Protein AF-A0A2H6N6P4-F1 (afdb_monomer_lite)

Sequence (115 aa):
DLAYNLHSAYGNWFPGSKPLIQQAMAKIMKANPALYVLRERIRKGLQLYSSEPTEPYLSSQNYGELFSNQIIWFVDDTNVYRVTIHKTFEGNLTTKPINGAIFIFNPRTGQLFLK

Radius of gyration: 22.15 Å; chains: 1; bounding box: 52×39×50 Å

pLDDT: mean 93.67, std 5.47, range [71.25, 97.81]

Secondary structure (DSSP, 8-state):
-TTTT-----S---TTHHHHHHHHHHHHHHH-HHHHHHHHHHHHHTT----PPPPPPP-TTTGGGGGSSS---EEE-TTTSEEEEEE-TTS-EEEEEE----EEE-TTT--EEE-

Structure (mmCIF, N/CA/C/O backbone):
data_AF-A0A2H6N6P4-F1
#
_entry.id   AF-A0A2H6N6P4-F1
#
loop_
_atom_site.group_PDB
_atom_site.id
_atom_site.type_symbol
_atom_site.label_atom_id
_atom_site.label_alt_id
_atom_site.label_comp_id
_atom_site.label_asym_id
_atom_site.label_entity_id
_atom_site.label_seq_id
_atom_site.pdbx_PDB_ins_code
_atom_site.Cartn_x
_atom_site.Cartn_y
_atom_site.Cartn_z
_atom_site.occupancy
_atom_site.B_iso_or_equiv
_atom_site.auth_seq_id
_atom_site.auth_comp_id
_atom_site.auth_asym_id
_atom_site.auth_atom_id
_atom_site.pdbx_PDB_model_num
ATOM 1 N N . ASP A 1 1 ? 4.744 4.960 -22.231 1.00 96.25 1 ASP A N 1
ATOM 2 C CA . ASP A 1 1 ? 4.089 6.241 -22.517 1.00 96.25 1 ASP A CA 1
ATOM 3 C C . ASP A 1 1 ? 3.518 6.801 -21.223 1.00 96.25 1 ASP A C 1
ATOM 5 O O . ASP A 1 1 ? 2.692 6.145 -20.596 1.00 96.25 1 ASP A O 1
ATOM 9 N N . LEU A 1 2 ? 4.020 7.957 -20.788 1.00 96.06 2 LEU A N 1
ATOM 10 C CA . LEU A 1 2 ? 3.611 8.582 -19.528 1.00 96.06 2 LEU A CA 1
ATOM 11 C C . LEU A 1 2 ? 2.255 9.288 -19.626 1.00 96.06 2 LEU A C 1
ATOM 13 O O . LEU A 1 2 ? 1.544 9.343 -18.627 1.00 96.06 2 LEU A O 1
ATOM 17 N N . ALA A 1 3 ? 1.894 9.804 -20.803 1.00 95.75 3 ALA A N 1
ATOM 18 C CA . ALA A 1 3 ? 0.632 10.506 -21.009 1.00 95.75 3 ALA A CA 1
ATOM 19 C C . ALA A 1 3 ? -0.532 9.513 -21.093 1.00 95.75 3 ALA A C 1
ATOM 21 O O . ALA A 1 3 ? -1.561 9.701 -20.451 1.00 95.75 3 ALA A O 1
ATOM 22 N N . TYR A 1 4 ? -0.333 8.414 -21.826 1.00 96.81 4 TYR A N 1
ATOM 23 C CA . TYR A 1 4 ? -1.359 7.386 -22.029 1.00 96.81 4 TYR A CA 1
ATOM 24 C C . TYR A 1 4 ? -1.294 6.234 -21.021 1.00 96.81 4 TYR A C 1
ATOM 26 O O . TYR A 1 4 ? -2.112 5.320 -21.078 1.00 96.81 4 TYR A O 1
ATOM 34 N N . ASN A 1 5 ? -0.328 6.250 -20.095 1.00 95.44 5 ASN A N 1
ATOM 35 C CA . ASN A 1 5 ? -0.121 5.188 -19.105 1.00 95.44 5 ASN A CA 1
ATOM 36 C C . ASN A 1 5 ? 0.058 3.782 -19.734 1.00 95.44 5 ASN A C 1
ATOM 38 O O . ASN A 1 5 ? -0.325 2.764 -19.155 1.00 95.44 5 ASN A O 1
ATOM 42 N N . LEU A 1 6 ? 0.645 3.722 -20.934 1.00 96.75 6 LEU A N 1
ATOM 43 C CA . LEU A 1 6 ? 0.889 2.488 -21.690 1.00 96.75 6 LEU A CA 1
ATOM 44 C C . LEU A 1 6 ? 2.344 2.035 -21.561 1.00 96.75 6 LEU A C 1
ATOM 46 O O . LEU A 1 6 ? 3.259 2.848 -21.425 1.00 96.75 6 LEU A O 1
ATOM 50 N N . HIS A 1 7 ? 2.581 0.732 -21.666 1.00 96.25 7 HIS A N 1
ATOM 51 C CA . HIS A 1 7 ? 3.923 0.157 -21.707 1.00 96.25 7 HIS A CA 1
ATOM 52 C C . HIS A 1 7 ? 3.976 -0.999 -22.706 1.00 96.25 7 HIS A C 1
ATOM 54 O O . HIS A 1 7 ? 2.983 -1.679 -22.946 1.00 96.25 7 HIS A O 1
ATOM 60 N N . SER A 1 8 ? 5.151 -1.209 -23.286 1.00 96.31 8 SER A N 1
ATOM 61 C CA . SER A 1 8 ? 5.471 -2.347 -24.143 1.00 96.31 8 SER A CA 1
ATOM 62 C C . SER A 1 8 ? 6.963 -2.643 -24.002 1.00 96.31 8 SER A C 1
ATOM 64 O O . SER A 1 8 ? 7.716 -1.797 -23.514 1.00 96.31 8 SER A O 1
ATOM 66 N N . ALA A 1 9 ? 7.388 -3.838 -24.395 1.00 95.62 9 ALA A N 1
ATOM 67 C CA . ALA A 1 9 ? 8.782 -4.254 -24.340 1.00 95.62 9 ALA A CA 1
ATOM 68 C C . ALA A 1 9 ? 9.154 -5.033 -25.606 1.00 95.62 9 ALA A C 1
ATOM 70 O O . ALA A 1 9 ? 8.410 -5.910 -26.047 1.00 95.62 9 ALA A O 1
ATOM 71 N N . TYR A 1 10 ? 10.328 -4.732 -26.157 1.00 96.44 10 TYR A N 1
ATOM 72 C CA . TYR A 1 10 ? 10.929 -5.419 -27.297 1.00 96.44 10 TYR A CA 1
ATOM 73 C C . TYR A 1 10 ? 12.377 -5.775 -26.956 1.00 96.44 10 TYR A C 1
ATOM 75 O O . TYR A 1 10 ? 13.073 -4.982 -26.325 1.00 96.44 10 TYR A O 1
ATOM 83 N N . GLY A 1 11 ? 12.823 -6.966 -27.351 1.00 95.88 11 GLY A N 1
ATOM 84 C CA . GLY A 1 11 ? 14.172 -7.443 -27.065 1.00 95.88 11 GLY A CA 1
ATOM 85 C C . GLY A 1 11 ? 14.294 -8.961 -27.141 1.00 95.88 11 GLY A C 1
ATOM 86 O O . GLY A 1 11 ? 13.343 -9.658 -27.500 1.00 95.88 11 GLY A O 1
ATOM 87 N N . ASN A 1 12 ? 15.476 -9.460 -26.783 1.00 96.31 12 ASN A N 1
ATOM 88 C CA . ASN A 1 12 ? 15.747 -10.890 -26.676 1.00 96.31 12 ASN A CA 1
ATOM 89 C C . ASN A 1 12 ? 15.191 -11.432 -25.355 1.00 96.31 12 ASN A C 1
ATOM 91 O O . ASN A 1 12 ? 15.457 -10.876 -24.290 1.00 96.31 12 ASN A O 1
ATOM 95 N N . TRP A 1 13 ? 14.447 -12.535 -25.423 1.00 97.31 13 TRP A N 1
ATOM 96 C CA . TRP A 1 13 ? 13.813 -13.167 -24.267 1.00 97.31 13 TRP A CA 1
ATOM 97 C C . TRP A 1 13 ? 14.396 -14.558 -24.053 1.00 97.31 13 TRP A C 1
ATOM 99 O O . TRP A 1 13 ? 14.410 -15.373 -24.971 1.00 97.31 13 TRP A O 1
ATOM 109 N N . PHE A 1 14 ? 14.821 -14.853 -22.828 1.00 96.69 14 PHE A N 1
ATOM 110 C CA . PHE A 1 14 ? 15.134 -16.220 -22.413 1.00 96.69 14 PHE A CA 1
ATOM 111 C C . PHE A 1 14 ? 13.887 -16.900 -21.813 1.00 96.69 14 PHE A C 1
ATOM 113 O O . PHE A 1 14 ? 12.942 -16.202 -21.417 1.00 96.69 14 PHE A O 1
ATOM 120 N N . PRO A 1 15 ? 13.830 -18.242 -21.731 1.00 97.81 15 PRO A N 1
ATOM 121 C CA . PRO A 1 15 ? 12.675 -18.950 -21.176 1.00 97.81 15 PRO A CA 1
ATOM 122 C C . PRO A 1 15 ? 12.257 -18.412 -19.796 1.00 97.81 15 PRO A C 1
ATOM 124 O O . PRO A 1 15 ? 13.087 -18.216 -18.915 1.00 97.81 15 PRO A O 1
ATOM 127 N N . GLY A 1 16 ? 10.965 -18.115 -19.619 1.00 96.44 16 GLY A N 1
ATOM 128 C CA . GLY A 1 16 ? 10.409 -17.569 -18.370 1.00 96.44 16 GLY A CA 1
ATOM 129 C C . GLY A 1 16 ? 10.543 -16.049 -18.176 1.00 96.44 16 GLY A C 1
ATOM 130 O O . GLY A 1 16 ? 9.778 -15.470 -17.407 1.00 96.44 16 GLY A O 1
ATOM 131 N N . SER A 1 17 ? 11.420 -15.361 -18.916 1.00 96.94 17 SER A N 1
ATOM 132 C CA . SER A 1 17 ? 11.606 -13.903 -18.770 1.00 96.94 17 SER A CA 1
ATOM 133 C C . SER A 1 17 ? 10.386 -13.082 -19.206 1.00 96.94 17 SER A C 1
ATOM 135 O O . SER A 1 17 ? 9.991 -12.136 -18.527 1.00 96.94 17 SER A O 1
ATOM 137 N N . LYS A 1 18 ? 9.732 -13.465 -20.307 1.00 96.25 18 LYS A N 1
ATOM 138 C CA . LYS A 1 18 ? 8.549 -12.766 -20.827 1.00 96.25 18 LYS A CA 1
ATOM 139 C C . LYS A 1 18 ? 7.356 -12.771 -19.854 1.00 96.25 18 LYS A C 1
ATOM 141 O O . LYS A 1 18 ? 6.869 -11.680 -19.554 1.00 96.25 18 LYS A O 1
ATOM 146 N N . PRO A 1 19 ? 6.891 -13.921 -19.318 1.00 97.00 19 PRO A N 1
ATOM 147 C CA . PRO A 1 19 ? 5.795 -13.919 -18.346 1.00 97.00 19 PRO A CA 1
ATOM 148 C C . PRO A 1 19 ? 6.162 -13.186 -17.048 1.00 97.00 19 PRO A C 1
ATOM 150 O O . PRO A 1 19 ? 5.318 -12.477 -16.500 1.00 97.00 19 PRO A O 1
ATOM 153 N N . LEU A 1 20 ? 7.421 -13.275 -16.596 1.00 96.94 20 LEU A N 1
ATOM 154 C CA . LEU A 1 20 ? 7.907 -12.520 -15.438 1.00 96.94 20 LEU A CA 1
ATOM 155 C C . LEU A 1 20 ? 7.757 -11.008 -15.650 1.00 96.94 20 LEU A C 1
ATOM 157 O O . LEU A 1 20 ? 7.165 -10.325 -14.816 1.00 96.94 20 LEU A O 1
ATOM 161 N N . ILE A 1 21 ? 8.257 -10.484 -16.773 1.00 97.44 21 ILE A N 1
ATOM 162 C CA . ILE A 1 21 ? 8.189 -9.048 -17.069 1.00 97.44 21 ILE A CA 1
ATOM 163 C C . ILE A 1 21 ? 6.744 -8.583 -17.251 1.00 97.44 21 ILE A C 1
ATOM 165 O O . ILE A 1 21 ? 6.395 -7.516 -16.755 1.00 97.44 21 ILE A O 1
ATOM 169 N N . GLN A 1 22 ? 5.881 -9.377 -17.888 1.00 96.19 22 GLN A N 1
ATOM 170 C CA . GLN A 1 22 ? 4.461 -9.035 -18.023 1.00 96.19 22 GLN A CA 1
ATOM 171 C C . GLN A 1 22 ? 3.777 -8.865 -16.658 1.00 96.19 22 GLN A C 1
ATOM 173 O O . GLN A 1 22 ? 3.107 -7.859 -16.421 1.00 96.19 22 GLN A O 1
ATOM 178 N N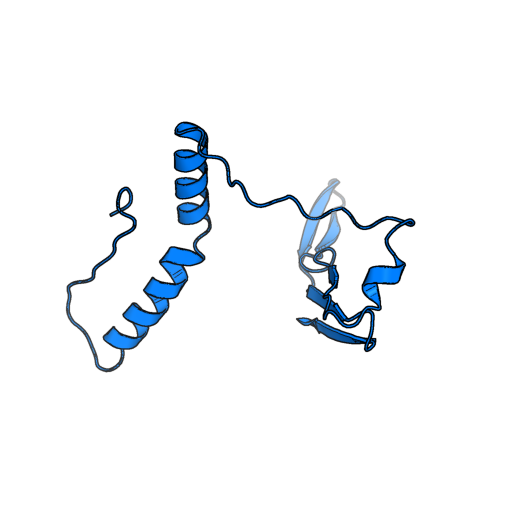 . GLN A 1 23 ? 3.987 -9.806 -15.734 1.00 96.75 23 GLN A N 1
ATOM 179 C CA . GLN A 1 23 ? 3.418 -9.731 -14.384 1.00 96.75 23 GLN A CA 1
ATOM 180 C C . GLN A 1 23 ? 4.033 -8.590 -13.563 1.00 96.75 23 GLN A C 1
ATOM 182 O O . GLN A 1 23 ? 3.316 -7.841 -12.894 1.00 96.75 23 GLN A O 1
ATOM 187 N N . ALA A 1 24 ? 5.355 -8.419 -13.640 1.00 97.00 24 ALA A N 1
ATOM 188 C CA . ALA A 1 24 ? 6.063 -7.357 -12.938 1.00 97.00 24 ALA A CA 1
ATOM 189 C C . ALA A 1 24 ? 5.604 -5.971 -13.405 1.00 97.00 24 ALA A C 1
ATOM 191 O O . ALA A 1 24 ? 5.271 -5.128 -12.573 1.00 97.00 24 ALA A O 1
ATOM 192 N N . MET A 1 25 ? 5.509 -5.742 -14.718 1.00 97.44 25 MET A N 1
ATOM 193 C CA . MET A 1 25 ? 5.074 -4.457 -15.268 1.00 97.44 25 MET A CA 1
ATOM 194 C C . MET A 1 25 ? 3.627 -4.134 -14.902 1.00 97.44 25 MET A C 1
ATOM 196 O O . MET A 1 25 ? 3.349 -3.002 -14.507 1.00 97.44 25 MET A O 1
ATOM 200 N N . ALA A 1 26 ? 2.722 -5.118 -14.911 1.00 95.06 26 ALA A N 1
ATOM 201 C CA . ALA A 1 26 ? 1.351 -4.920 -14.438 1.00 95.06 26 ALA A CA 1
ATOM 202 C C . ALA A 1 26 ? 1.297 -4.424 -12.978 1.00 95.06 26 ALA A C 1
ATOM 204 O O . ALA A 1 26 ? 0.453 -3.590 -12.636 1.00 95.06 26 ALA A O 1
ATOM 205 N N . LYS A 1 27 ? 2.217 -4.894 -12.122 1.00 96.75 27 LYS A N 1
ATOM 206 C CA . LYS A 1 27 ? 2.347 -4.438 -10.729 1.00 96.75 27 LYS A CA 1
ATOM 207 C C . LYS A 1 27 ? 3.018 -3.065 -10.629 1.00 96.75 27 LYS A C 1
ATOM 209 O O . LYS A 1 27 ? 2.507 -2.199 -9.922 1.00 96.75 27 LYS A O 1
ATOM 214 N N . ILE A 1 28 ? 4.112 -2.839 -11.358 1.00 97.25 28 ILE A N 1
ATOM 215 C CA . ILE A 1 28 ? 4.869 -1.575 -11.357 1.00 97.25 28 ILE A CA 1
ATOM 216 C C . ILE A 1 28 ? 3.984 -0.409 -11.805 1.00 97.25 28 ILE A C 1
ATOM 218 O O . ILE A 1 28 ? 3.940 0.610 -11.119 1.00 97.25 28 ILE A O 1
ATOM 222 N N . MET A 1 29 ? 3.228 -0.562 -12.895 1.00 97.31 29 MET A N 1
ATOM 223 C CA . MET A 1 29 ? 2.371 0.509 -13.425 1.00 97.31 29 MET A CA 1
ATOM 224 C C . MET A 1 29 ? 1.311 0.984 -12.421 1.00 97.31 29 MET A C 1
ATOM 226 O O . MET A 1 29 ? 0.896 2.141 -12.456 1.00 97.31 29 MET A O 1
ATOM 230 N N . LYS A 1 30 ? 0.884 0.109 -11.503 1.00 94.31 30 LYS A N 1
ATOM 231 C CA . LYS A 1 30 ? -0.100 0.437 -10.464 1.00 94.31 30 LYS A CA 1
ATOM 232 C C . LYS A 1 30 ? 0.557 0.977 -9.195 1.00 94.31 30 LYS A C 1
ATOM 234 O O . LYS A 1 30 ? 0.108 2.003 -8.686 1.00 94.31 30 LYS A O 1
ATOM 239 N N . ALA A 1 31 ? 1.603 0.302 -8.715 1.00 95.44 31 ALA A N 1
ATOM 240 C CA . ALA A 1 31 ? 2.169 0.486 -7.378 1.00 95.44 31 ALA A CA 1
ATOM 241 C C . ALA A 1 31 ? 3.388 1.423 -7.309 1.00 95.44 31 ALA A C 1
ATOM 243 O O . ALA A 1 31 ? 3.840 1.748 -6.215 1.00 95.44 31 ALA A O 1
ATOM 244 N N . ASN A 1 32 ? 3.959 1.846 -8.442 1.00 96.94 32 ASN A N 1
ATOM 245 C CA . ASN A 1 32 ? 5.129 2.721 -8.427 1.00 96.94 32 ASN A CA 1
ATOM 246 C C . ASN A 1 32 ? 4.768 4.120 -7.869 1.00 96.94 32 ASN A C 1
ATOM 248 O O . ASN A 1 32 ? 3.888 4.785 -8.431 1.00 96.94 32 ASN A O 1
ATOM 252 N N . PRO A 1 33 ? 5.462 4.608 -6.818 1.00 96.50 33 PRO A N 1
ATOM 253 C CA . PRO A 1 33 ? 5.136 5.880 -6.175 1.00 96.50 33 PRO A CA 1
ATOM 254 C C . PRO A 1 33 ? 5.380 7.090 -7.084 1.00 96.50 33 PRO A C 1
ATOM 256 O O . PRO A 1 33 ? 4.615 8.048 -7.037 1.00 96.50 33 PRO A O 1
ATOM 259 N N . ALA A 1 34 ? 6.379 7.053 -7.970 1.00 97.44 34 ALA A N 1
ATOM 260 C CA . ALA A 1 34 ? 6.624 8.140 -8.917 1.00 97.44 34 ALA A CA 1
ATOM 261 C C . ALA A 1 34 ? 5.515 8.228 -9.980 1.00 97.44 34 ALA A C 1
ATOM 263 O O . ALA A 1 34 ? 5.028 9.320 -10.274 1.00 97.44 34 ALA A O 1
ATOM 264 N N . LEU A 1 35 ? 5.054 7.086 -10.506 1.00 96.94 35 LEU A N 1
ATOM 265 C CA . LEU A 1 35 ? 3.913 7.046 -11.430 1.00 96.94 35 LEU A CA 1
ATOM 266 C C . LEU A 1 35 ? 2.602 7.439 -10.742 1.00 96.94 35 LEU A C 1
ATOM 268 O O . LEU A 1 35 ? 1.726 8.023 -11.376 1.00 96.94 35 LEU A O 1
ATOM 272 N N . TYR A 1 36 ? 2.437 7.118 -9.458 1.00 95.88 36 TYR A N 1
ATOM 273 C CA . TYR A 1 36 ? 1.319 7.618 -8.657 1.00 95.88 36 TYR A CA 1
ATOM 274 C C . TYR A 1 36 ? 1.368 9.145 -8.533 1.00 95.88 36 TYR A C 1
ATOM 276 O O . TYR A 1 36 ? 0.411 9.814 -8.909 1.00 95.88 36 TYR A O 1
ATOM 284 N N . VAL A 1 37 ? 2.509 9.709 -8.122 1.00 96.75 37 VAL A N 1
ATOM 285 C CA . VAL A 1 37 ? 2.698 11.166 -8.012 1.00 96.75 37 VAL A CA 1
ATOM 286 C C . VAL A 1 37 ? 2.452 11.872 -9.346 1.00 96.75 37 VAL A C 1
ATOM 288 O O . VAL A 1 37 ? 1.816 12.924 -9.361 1.00 96.75 37 VAL A O 1
ATOM 291 N N . LEU A 1 38 ? 2.907 11.306 -10.467 1.00 97.12 38 LEU A N 1
ATOM 292 C CA . LEU A 1 38 ? 2.626 11.843 -11.801 1.00 97.12 38 LEU A CA 1
ATOM 293 C C . LEU A 1 38 ? 1.116 11.924 -12.070 1.00 97.12 38 LEU A C 1
ATOM 295 O O . LEU A 1 38 ? 0.620 12.984 -12.449 1.00 97.12 38 LEU A O 1
ATOM 299 N N . ARG A 1 39 ? 0.385 10.829 -11.832 1.00 95.38 39 ARG A N 1
ATOM 300 C CA . ARG A 1 39 ? -1.074 10.770 -12.010 1.00 95.38 39 ARG A CA 1
ATOM 301 C C . ARG A 1 39 ? -1.796 11.763 -11.099 1.00 95.38 39 ARG A C 1
ATOM 303 O O . ARG A 1 39 ? -2.664 12.486 -11.578 1.00 95.38 39 ARG A O 1
ATOM 310 N N . GLU A 1 40 ? -1.400 11.859 -9.829 1.00 93.81 40 GLU A N 1
ATOM 311 C CA . GLU A 1 40 ? -1.965 12.833 -8.883 1.00 93.81 40 GLU A CA 1
ATOM 312 C C . GLU A 1 40 ? -1.720 14.278 -9.319 1.00 93.81 40 GLU A C 1
ATOM 314 O O . GLU A 1 40 ? -2.618 15.114 -9.233 1.00 93.81 40 GLU A O 1
ATOM 319 N N . ARG A 1 41 ? -0.518 14.593 -9.815 1.00 95.62 41 ARG A N 1
ATOM 320 C CA . ARG A 1 41 ? -0.191 15.935 -10.316 1.00 95.62 41 ARG A CA 1
ATOM 321 C C . ARG A 1 41 ? -1.017 16.297 -11.543 1.00 95.62 41 ARG A C 1
ATOM 323 O O . ARG A 1 41 ? -1.538 17.405 -11.587 1.00 95.62 41 ARG A O 1
ATOM 330 N N . ILE A 1 42 ? -1.174 15.376 -12.497 1.00 95.75 42 ILE A N 1
ATOM 331 C CA . ILE A 1 42 ? -2.038 15.579 -13.671 1.00 95.75 42 ILE A CA 1
ATOM 332 C C . ILE A 1 42 ? -3.489 15.783 -13.220 1.00 95.75 42 ILE A C 1
ATOM 334 O O . ILE A 1 42 ? -4.119 16.752 -13.632 1.00 95.75 42 ILE A O 1
ATOM 338 N N . ARG A 1 43 ? -4.000 14.933 -12.318 1.00 94.00 43 ARG A N 1
ATOM 339 C CA . ARG A 1 43 ? -5.368 15.042 -11.793 1.00 94.00 43 ARG A CA 1
ATOM 340 C C . ARG A 1 43 ? -5.619 16.405 -11.140 1.00 94.00 43 ARG A C 1
ATOM 342 O O . ARG A 1 43 ? -6.602 17.063 -11.465 1.00 94.00 43 ARG A O 1
ATOM 349 N N . LYS A 1 44 ? -4.708 16.844 -10.266 1.00 92.69 44 LYS A N 1
ATOM 350 C CA . LYS A 1 44 ? -4.783 18.152 -9.597 1.00 92.69 44 LYS A CA 1
ATOM 351 C C . LYS A 1 44 ? -4.637 19.315 -10.574 1.00 92.69 44 LYS A C 1
ATOM 353 O O . LYS A 1 44 ? -5.384 20.279 -10.463 1.00 92.69 44 LYS A O 1
ATOM 358 N N . GLY A 1 45 ? -3.719 19.222 -11.537 1.00 95.44 45 GLY A N 1
ATOM 359 C CA . GLY A 1 45 ? -3.537 20.238 -12.578 1.00 95.44 45 GLY A CA 1
ATOM 360 C C . GLY A 1 45 ? -4.778 20.420 -13.453 1.00 95.44 45 GLY A C 1
ATOM 361 O O . GLY A 1 45 ? -5.072 21.534 -13.867 1.00 95.44 45 GLY A O 1
ATOM 362 N N . LEU A 1 46 ? -5.536 19.343 -13.669 1.00 96.25 46 LEU A N 1
ATOM 363 C CA . LEU A 1 46 ? -6.815 19.347 -14.382 1.00 96.25 46 LEU A CA 1
ATOM 364 C C . LEU A 1 46 ? -8.032 19.580 -13.470 1.00 96.25 46 LEU A C 1
ATOM 366 O O . LEU A 1 46 ? -9.156 19.551 -13.959 1.00 96.25 46 LEU A O 1
ATOM 370 N N . GLN A 1 47 ? -7.824 19.783 -12.163 1.00 93.19 47 GLN A N 1
ATOM 371 C CA . GLN A 1 47 ? -8.887 19.979 -11.166 1.00 93.19 47 GLN A CA 1
ATOM 372 C C . GLN A 1 47 ? -9.950 18.867 -11.166 1.00 93.19 47 GLN A C 1
ATOM 374 O O . GLN A 1 47 ? -11.132 19.097 -10.924 1.00 93.19 47 GLN A O 1
ATOM 379 N N . LEU A 1 48 ? -9.528 17.633 -11.435 1.00 89.31 48 LEU A N 1
ATOM 380 C CA . LEU A 1 48 ? -10.409 16.474 -11.404 1.00 89.31 48 LEU A CA 1
ATOM 381 C C . LEU A 1 48 ? -10.514 15.976 -9.955 1.00 89.31 48 LEU A C 1
ATOM 383 O O . LEU A 1 48 ? -9.534 15.501 -9.381 1.00 89.31 48 LEU A O 1
ATOM 387 N N . TYR A 1 49 ? -11.693 16.068 -9.352 1.00 79.69 49 TYR A N 1
ATOM 388 C CA . TYR A 1 49 ? -11.951 15.549 -8.006 1.00 79.69 49 TYR A CA 1
ATOM 389 C C . TYR A 1 49 ? -12.715 14.223 -8.087 1.00 79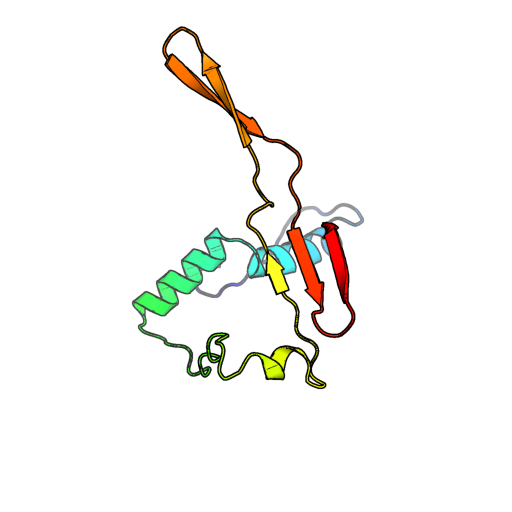.69 49 TYR A C 1
ATOM 391 O O . TYR A 1 49 ? -13.544 14.038 -8.977 1.00 79.69 49 TYR A O 1
ATOM 399 N N . SER A 1 50 ? -12.419 13.288 -7.177 1.00 72.81 50 SER A N 1
ATOM 400 C CA . SER A 1 50 ? -13.234 12.076 -7.023 1.00 72.81 50 SER A CA 1
ATOM 401 C C . SER A 1 50 ? -14.577 12.465 -6.409 1.00 72.81 50 SER A C 1
ATOM 403 O O . SER A 1 50 ? -14.604 1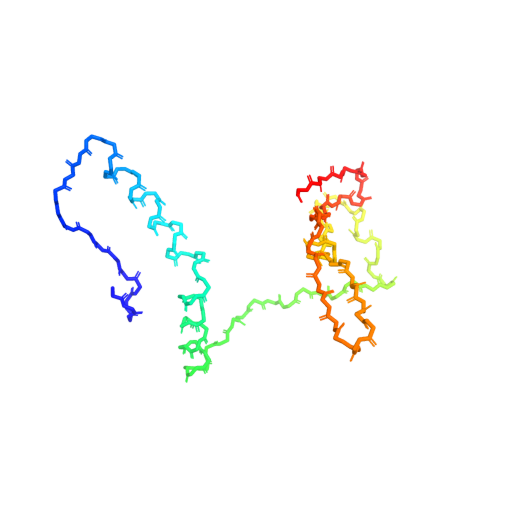3.232 -5.450 1.00 72.81 50 SER A O 1
ATOM 405 N N . SER A 1 51 ? -15.680 11.946 -6.950 1.00 72.12 51 SER A N 1
ATOM 406 C CA . SER A 1 51 ? -17.019 12.101 -6.369 1.00 72.12 51 SER A CA 1
ATOM 407 C C . SER A 1 51 ? -17.327 11.049 -5.298 1.00 72.12 51 SER A C 1
ATOM 409 O O . SER A 1 51 ? -18.468 10.958 -4.850 1.00 72.12 51 SER A O 1
ATOM 411 N N . GLU A 1 52 ? -16.352 10.214 -4.928 1.00 74.19 52 GLU A N 1
ATOM 412 C CA . GLU A 1 52 ? -16.533 9.216 -3.876 1.00 74.19 52 GLU A CA 1
ATOM 413 C C . GLU A 1 52 ? -16.815 9.909 -2.532 1.00 74.19 52 GLU A C 1
ATOM 415 O O . GLU A 1 52 ? -16.091 10.835 -2.156 1.00 74.19 52 GLU A O 1
ATOM 420 N N . PRO A 1 53 ? -17.873 9.499 -1.811 1.00 71.25 53 PRO A N 1
ATOM 421 C CA . PRO A 1 53 ? -18.184 10.068 -0.511 1.00 71.25 53 PRO A CA 1
ATOM 422 C C . PRO A 1 53 ? -17.062 9.741 0.478 1.00 71.25 53 PRO A C 1
ATOM 424 O O . PRO A 1 53 ? -16.651 8.589 0.605 1.00 71.25 53 PRO A O 1
ATOM 427 N N . THR A 1 54 ? -16.575 10.754 1.191 1.00 73.12 54 THR A N 1
ATOM 428 C CA . THR A 1 54 ? -15.620 10.557 2.284 1.00 73.12 54 THR A CA 1
ATOM 429 C C . THR A 1 54 ? -16.286 9.736 3.386 1.00 73.12 54 THR A C 1
ATOM 431 O O . THR A 1 54 ? -17.337 10.132 3.893 1.00 73.12 54 THR A O 1
ATOM 434 N N . GLU A 1 55 ? -15.686 8.609 3.772 1.00 78.12 55 GLU A N 1
ATOM 435 C CA . GLU A 1 55 ? -16.166 7.839 4.921 1.00 78.12 55 GLU A CA 1
ATOM 436 C C . GLU A 1 55 ? -16.065 8.678 6.211 1.00 78.12 55 GLU A C 1
ATOM 438 O O . GLU A 1 55 ? -15.095 9.427 6.390 1.00 78.12 55 GLU A O 1
ATOM 443 N N . PRO A 1 56 ? -17.059 8.599 7.114 1.00 82.56 56 PRO A N 1
ATOM 444 C CA . PRO A 1 56 ? -17.026 9.340 8.366 1.00 82.56 56 PRO A CA 1
ATOM 445 C C . PRO A 1 56 ? -15.882 8.843 9.254 1.00 82.56 56 PRO A C 1
ATOM 447 O O . PRO A 1 56 ? -15.638 7.643 9.374 1.00 82.56 56 PRO A O 1
ATOM 450 N N . TYR A 1 57 ? -15.197 9.770 9.923 1.00 88.38 57 TYR A N 1
ATOM 451 C CA . TYR A 1 57 ? -14.172 9.410 10.899 1.00 88.38 57 TYR A CA 1
ATOM 452 C C . TYR A 1 57 ? -14.762 8.607 12.062 1.00 88.38 57 TYR A C 1
ATOM 454 O O . TYR A 1 57 ? -15.898 8.830 12.487 1.00 88.38 57 TYR A O 1
ATOM 462 N N . LEU A 1 58 ? -13.952 7.706 12.617 1.00 91.00 58 LEU A N 1
ATOM 463 C CA . LEU A 1 58 ? -14.281 7.006 13.851 1.00 91.00 58 LEU A CA 1
ATOM 464 C C . LEU A 1 58 ? -14.359 8.003 15.019 1.00 91.00 58 LEU A C 1
ATOM 466 O O . LEU A 1 58 ? -13.458 8.816 15.226 1.00 91.00 58 LEU A O 1
ATOM 470 N N . SER A 1 59 ? -15.426 7.919 15.802 1.00 92.88 59 SER A N 1
ATOM 471 C CA . SER A 1 59 ? -15.708 8.755 16.961 1.00 92.88 59 SER A CA 1
ATOM 472 C C . SER A 1 59 ? -16.438 7.955 18.040 1.00 92.88 59 SER A C 1
ATOM 474 O O . SER A 1 59 ? -16.886 6.828 17.831 1.00 92.88 59 SER A O 1
ATOM 476 N N . SER A 1 60 ? -16.630 8.564 19.210 1.00 94.44 60 SER A N 1
ATOM 477 C CA . SER A 1 60 ? -17.443 7.962 20.270 1.00 94.44 60 SER A CA 1
ATOM 478 C C . SER A 1 60 ? -18.911 7.763 19.870 1.00 94.44 60 SER A C 1
ATOM 480 O O . SER A 1 60 ? -19.594 6.967 20.506 1.00 94.44 60 SER A O 1
ATOM 482 N N . GLN A 1 61 ? -19.412 8.463 18.840 1.00 94.69 61 GLN A N 1
ATOM 483 C CA . GLN A 1 61 ? -20.794 8.303 18.374 1.00 94.69 61 GLN A CA 1
ATOM 484 C C . GLN A 1 61 ? -20.987 7.054 17.500 1.00 94.69 61 GLN A C 1
ATOM 486 O O . GLN A 1 61 ? -22.036 6.425 17.596 1.00 94.69 61 GLN A O 1
ATOM 491 N N . ASN A 1 62 ? -19.997 6.676 16.684 1.00 92.62 62 ASN A N 1
ATOM 492 C CA . ASN A 1 62 ? -20.075 5.524 15.771 1.00 92.62 62 ASN A CA 1
ATOM 493 C C . ASN A 1 62 ? -19.188 4.338 16.199 1.00 92.62 62 ASN A C 1
ATOM 495 O O . ASN A 1 62 ? -19.099 3.344 15.485 1.00 92.62 62 ASN A O 1
ATOM 499 N N . TYR A 1 63 ? -18.579 4.386 17.390 1.00 92.94 63 TYR A N 1
ATOM 500 C CA . TYR A 1 63 ? -17.687 3.331 17.891 1.00 92.94 63 TYR A CA 1
ATOM 501 C C . TYR A 1 63 ? -18.318 1.928 17.887 1.00 92.94 63 TYR A C 1
ATOM 503 O O . TYR A 1 63 ? -17.632 0.934 17.657 1.00 92.94 63 TYR A O 1
ATOM 511 N N . GLY A 1 64 ? -19.636 1.834 18.099 1.00 91.94 64 GLY A N 1
ATOM 512 C CA . GLY A 1 64 ? -20.361 0.562 18.059 1.00 91.94 64 GLY A CA 1
ATOM 513 C C . GLY A 1 64 ? -20.345 -0.128 16.688 1.00 91.94 64 GLY A C 1
ATOM 514 O O . GLY A 1 64 ? -20.436 -1.354 16.625 1.00 91.94 64 GLY A O 1
ATOM 515 N N . GLU A 1 65 ? -20.176 0.622 15.595 1.00 91.50 65 GLU A N 1
ATOM 516 C CA . GLU A 1 65 ? -20.178 0.088 14.225 1.00 91.50 65 GLU A CA 1
ATOM 517 C C . GLU A 1 65 ? -18.968 -0.810 13.940 1.00 91.50 65 GLU A C 1
ATOM 519 O O . GLU A 1 65 ? -19.057 -1.715 13.105 1.00 91.50 65 GLU A O 1
ATOM 524 N N . LEU A 1 66 ? -17.878 -0.642 14.701 1.00 92.19 66 LEU A N 1
ATOM 525 C CA . LEU A 1 66 ? -16.684 -1.492 14.637 1.00 92.19 66 LEU A CA 1
ATOM 526 C C . LEU A 1 66 ? -16.989 -2.977 14.865 1.00 92.19 66 LEU A C 1
ATOM 528 O O . LEU A 1 66 ? -16.270 -3.843 14.371 1.00 92.19 66 LEU A O 1
ATOM 532 N N . PHE A 1 67 ? -18.050 -3.270 15.619 1.00 93.81 67 PHE A N 1
ATOM 533 C CA . PHE A 1 67 ? -18.449 -4.626 15.999 1.00 93.81 67 PHE A CA 1
ATOM 534 C C . PHE A 1 67 ? -19.664 -5.129 15.211 1.00 93.81 67 PHE A C 1
ATOM 536 O O . PHE A 1 67 ? -20.243 -6.164 15.550 1.00 93.81 67 PHE A O 1
ATOM 543 N N . SER A 1 68 ? -20.060 -4.400 14.164 1.00 91.56 68 SER A N 1
ATOM 544 C CA . SER A 1 68 ? -21.145 -4.790 13.269 1.00 91.56 68 SER A CA 1
ATOM 545 C C . SER A 1 68 ? -20.801 -6.048 12.455 1.00 91.56 68 SER A C 1
ATOM 547 O O . SER A 1 68 ? -19.738 -6.659 12.586 1.00 91.56 68 SER A O 1
ATOM 549 N N . ASN A 1 69 ? -21.725 -6.478 11.590 1.00 91.88 69 ASN A N 1
ATOM 550 C CA . ASN A 1 69 ? -21.476 -7.639 10.739 1.00 91.88 69 ASN A CA 1
ATOM 551 C C . ASN A 1 69 ? -20.433 -7.395 9.636 1.00 91.88 69 ASN A C 1
ATOM 553 O O . ASN A 1 69 ? -19.914 -8.365 9.081 1.00 91.88 69 ASN A O 1
ATOM 557 N N . GLN A 1 70 ? -20.111 -6.134 9.341 1.00 91.12 70 GLN A N 1
ATOM 558 C CA . GLN A 1 70 ? -19.079 -5.770 8.380 1.00 91.12 70 GLN A CA 1
ATOM 559 C C . GLN A 1 70 ? -17.685 -6.089 8.935 1.00 91.12 70 GLN A C 1
ATOM 561 O O . GLN A 1 70 ? -17.379 -5.826 10.095 1.00 91.12 70 GLN A O 1
ATOM 566 N N . ILE A 1 71 ? -16.821 -6.665 8.096 1.00 92.00 71 ILE A N 1
ATOM 567 C CA . ILE A 1 71 ? -15.423 -6.912 8.461 1.00 92.00 71 ILE A CA 1
ATOM 568 C C . ILE A 1 71 ? -14.663 -5.589 8.373 1.00 92.00 71 ILE A C 1
ATOM 570 O O . ILE A 1 71 ? -14.554 -5.010 7.294 1.00 92.00 71 ILE A O 1
ATOM 574 N N . ILE A 1 72 ? -14.117 -5.150 9.504 1.00 93.19 72 ILE A N 1
ATOM 575 C CA . ILE A 1 72 ? -13.305 -3.938 9.627 1.00 93.19 72 ILE A CA 1
ATOM 576 C C . ILE A 1 72 ? -11.889 -4.337 10.055 1.00 93.19 72 ILE A C 1
ATOM 578 O O . ILE A 1 72 ? -11.716 -5.236 10.881 1.00 93.19 72 ILE A O 1
ATOM 582 N N . TRP A 1 73 ? -10.880 -3.671 9.491 1.00 95.00 73 TRP A N 1
ATOM 583 C CA . TRP A 1 73 ? -9.473 -3.854 9.846 1.00 95.00 73 TRP A CA 1
ATOM 584 C C . TRP A 1 73 ? -8.900 -2.555 10.393 1.00 95.00 73 TRP A C 1
ATOM 586 O O . TRP A 1 73 ? -8.903 -1.534 9.709 1.00 95.00 73 TRP A O 1
ATOM 596 N N . PHE A 1 74 ? -8.351 -2.610 11.601 1.00 95.81 74 PHE A N 1
ATOM 597 C CA . PHE A 1 74 ? -7.413 -1.601 12.065 1.00 95.81 74 PHE A CA 1
ATOM 598 C C . PHE A 1 74 ? -6.053 -1.875 11.445 1.00 95.81 74 PHE A C 1
ATOM 600 O O . PHE A 1 74 ? -5.574 -3.006 11.504 1.00 95.81 74 PHE A O 1
ATOM 607 N N . VAL A 1 75 ? -5.441 -0.843 10.872 1.00 96.69 75 VAL A N 1
ATOM 608 C CA . VAL A 1 75 ? -4.065 -0.879 10.378 1.00 96.69 75 VAL A CA 1
ATOM 609 C C . VAL A 1 75 ? -3.284 0.178 11.144 1.00 96.69 75 VAL A C 1
ATOM 611 O O . VAL A 1 75 ? -3.593 1.361 11.030 1.00 96.69 75 VAL A O 1
ATOM 614 N N . ASP A 1 76 ? -2.303 -0.253 11.933 1.00 96.38 76 ASP A N 1
ATOM 615 C CA . ASP A 1 76 ? -1.362 0.633 12.621 1.00 96.38 76 ASP A CA 1
ATOM 616 C C . ASP A 1 76 ? 0.033 0.480 12.007 1.00 96.38 76 ASP A C 1
ATOM 618 O O . ASP A 1 76 ? 0.621 -0.611 11.996 1.00 96.38 76 ASP A O 1
ATOM 622 N N . ASP A 1 77 ? 0.546 1.588 11.475 1.00 96.56 77 ASP A N 1
ATOM 623 C CA . ASP A 1 77 ? 1.859 1.700 10.850 1.00 96.56 77 ASP A CA 1
ATOM 624 C C . ASP A 1 77 ? 2.911 2.368 11.757 1.00 96.56 77 ASP A C 1
ATOM 626 O O . ASP A 1 77 ? 4.084 2.449 11.382 1.00 96.56 77 ASP A O 1
ATOM 630 N N . THR A 1 78 ? 2.546 2.757 12.986 1.00 96.69 78 THR A N 1
ATOM 631 C CA . THR A 1 78 ? 3.433 3.445 13.946 1.00 96.69 78 THR A CA 1
ATOM 632 C C . THR A 1 78 ? 4.733 2.677 14.193 1.00 96.69 78 THR A C 1
ATOM 634 O O . THR A 1 78 ? 5.806 3.259 14.356 1.00 96.69 78 THR A O 1
ATOM 637 N N . ASN A 1 79 ? 4.659 1.346 14.205 1.00 95.06 79 ASN A N 1
ATOM 638 C CA . ASN A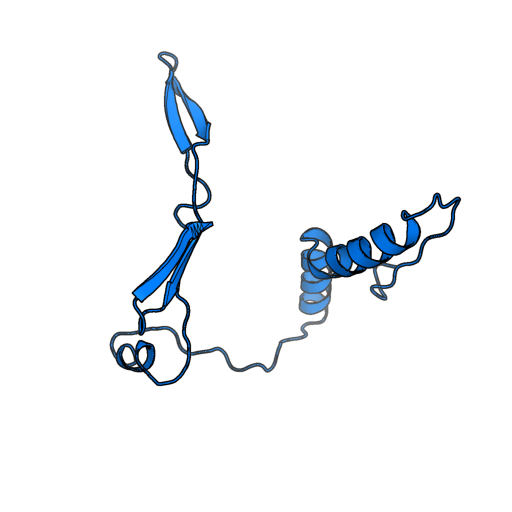 1 79 ? 5.787 0.467 14.502 1.00 95.06 79 ASN A CA 1
ATOM 639 C C . ASN A 1 79 ? 6.491 -0.089 13.258 1.00 95.06 79 ASN A C 1
ATOM 641 O O . ASN A 1 79 ? 7.368 -0.941 13.404 1.00 95.06 79 ASN A O 1
ATOM 645 N N . VAL A 1 80 ? 6.156 0.378 12.053 1.00 95.56 80 VAL A N 1
ATOM 646 C CA . VAL A 1 80 ? 6.767 -0.107 10.803 1.00 95.56 80 VAL A CA 1
ATOM 647 C C . VAL A 1 80 ? 8.227 0.301 10.710 1.00 95.56 80 VAL A C 1
ATOM 649 O O . VAL A 1 80 ? 9.087 -0.518 10.389 1.00 95.56 80 VAL A O 1
ATOM 652 N N . TYR A 1 81 ? 8.518 1.563 11.018 1.00 94.06 81 TYR A N 1
ATOM 653 C CA . TYR A 1 81 ? 9.870 2.097 10.987 1.00 94.06 81 TYR A CA 1
ATOM 654 C C . TYR A 1 81 ? 10.292 2.533 12.384 1.00 94.06 81 TYR A C 1
ATOM 656 O O . TYR A 1 81 ? 9.936 3.608 12.862 1.00 94.06 81 TYR A O 1
ATOM 664 N N . ARG A 1 82 ? 11.067 1.675 13.047 1.00 95.00 82 ARG A N 1
ATOM 665 C CA . ARG A 1 82 ? 11.572 1.919 14.398 1.00 95.00 82 ARG A CA 1
ATOM 666 C C . ARG A 1 82 ? 13.076 2.111 14.366 1.00 95.00 82 ARG A C 1
ATOM 668 O O . ARG A 1 82 ? 13.800 1.360 13.711 1.00 95.00 82 ARG A O 1
ATOM 675 N N . VAL A 1 83 ? 13.546 3.097 15.122 1.00 95.06 83 VAL A N 1
ATOM 676 C CA . VAL A 1 83 ? 14.968 3.413 15.241 1.00 95.06 83 VAL A CA 1
ATOM 677 C C . VAL A 1 83 ? 15.378 3.498 16.702 1.00 95.06 83 VAL A C 1
ATOM 679 O O . VAL A 1 83 ? 14.660 4.047 17.534 1.00 95.06 83 VAL A O 1
ATOM 682 N N . THR A 1 84 ? 16.558 2.978 17.015 1.00 94.44 84 THR A N 1
ATOM 683 C CA . THR A 1 84 ? 17.254 3.293 18.264 1.00 94.44 84 THR A CA 1
ATOM 684 C C . THR A 1 84 ? 18.187 4.463 18.011 1.00 94.44 84 THR A C 1
ATOM 686 O O . THR A 1 84 ? 18.955 4.437 17.046 1.00 94.44 84 THR A O 1
ATOM 689 N N . ILE A 1 85 ? 18.124 5.470 18.874 1.00 94.31 85 ILE A N 1
ATOM 690 C CA . ILE A 1 85 ? 18.939 6.676 18.769 1.00 94.31 85 ILE A CA 1
ATOM 691 C C . ILE A 1 85 ? 20.116 6.545 19.731 1.00 94.31 85 ILE A C 1
ATOM 693 O O . ILE A 1 85 ? 19.924 6.285 20.917 1.00 94.31 85 ILE A O 1
ATOM 697 N N . HIS A 1 86 ? 21.326 6.745 19.224 1.00 92.38 86 HIS A N 1
ATOM 698 C CA . HIS A 1 86 ? 22.538 6.828 20.023 1.00 92.38 86 HIS A CA 1
ATOM 699 C C . HIS A 1 86 ? 23.146 8.221 19.866 1.00 92.38 86 HIS A C 1
ATOM 701 O O . HIS A 1 86 ? 23.406 8.678 18.753 1.00 92.38 86 HIS A O 1
ATOM 707 N N . LYS A 1 87 ? 23.389 8.901 20.987 1.00 92.62 87 LYS A N 1
ATOM 708 C CA . LYS A 1 87 ? 24.069 10.196 20.999 1.00 92.62 87 LYS A CA 1
ATOM 709 C C . LYS A 1 87 ? 25.554 9.976 21.262 1.00 92.62 87 LYS A C 1
ATOM 711 O O . LYS A 1 87 ? 25.917 9.393 22.280 1.00 92.62 87 LYS A O 1
ATOM 716 N N . THR A 1 88 ? 26.411 10.410 20.345 1.00 89.12 88 THR A N 1
ATOM 717 C CA . THR A 1 88 ? 27.862 10.369 20.556 1.00 89.12 88 THR A CA 1
ATOM 718 C C . THR A 1 88 ? 28.281 11.415 21.585 1.00 89.12 88 THR A C 1
ATOM 720 O O . THR A 1 88 ? 27.557 12.377 21.850 1.00 89.12 88 THR A O 1
ATOM 723 N N . PHE A 1 89 ? 29.478 11.250 22.149 1.00 89.69 89 PHE A N 1
ATOM 724 C CA . PHE A 1 89 ? 30.058 12.227 23.072 1.00 89.69 89 PHE A CA 1
ATOM 725 C C . PHE A 1 89 ? 30.195 13.627 22.439 1.00 89.69 89 PHE A C 1
ATOM 727 O O . PHE A 1 89 ? 29.920 14.627 23.090 1.00 89.69 89 PHE A O 1
ATOM 734 N N . GLU A 1 90 ? 30.508 13.691 21.141 1.00 92.06 90 GLU A N 1
ATOM 735 C CA . GLU A 1 90 ? 30.575 14.925 20.335 1.00 92.06 90 GLU A CA 1
ATOM 736 C C . GLU A 1 90 ? 29.200 15.563 20.058 1.00 92.06 90 GLU A C 1
ATOM 738 O O . GLU A 1 90 ? 29.114 16.645 19.485 1.00 92.06 90 GLU A O 1
ATOM 743 N N . GLY A 1 91 ? 28.109 14.900 20.453 1.00 91.94 91 GLY A N 1
ATOM 744 C CA . GLY A 1 91 ? 26.745 15.401 20.315 1.00 91.94 91 GLY A CA 1
ATOM 745 C C . GLY A 1 91 ? 26.005 14.949 19.055 1.00 91.94 91 GLY A C 1
ATOM 746 O O . GLY A 1 91 ? 24.830 15.289 18.912 1.00 91.94 91 GLY A O 1
ATOM 747 N N . ASN A 1 92 ? 26.626 14.149 18.184 1.00 92.44 92 ASN A N 1
ATOM 748 C CA . ASN A 1 92 ? 25.978 13.626 16.980 1.00 92.44 92 ASN A CA 1
ATOM 749 C C . ASN A 1 92 ? 24.905 12.588 17.341 1.00 92.44 92 ASN A C 1
ATOM 751 O O . ASN A 1 92 ? 25.120 11.737 18.205 1.00 92.44 92 ASN A O 1
ATOM 755 N N . LEU A 1 93 ? 23.760 12.627 16.655 1.00 92.75 93 LEU A N 1
ATOM 756 C CA . LEU A 1 93 ? 22.711 11.613 16.772 1.00 92.75 93 LEU A CA 1
ATOM 757 C C . LEU A 1 93 ? 22.860 10.599 15.641 1.00 92.75 93 LEU A C 1
ATOM 759 O O . LEU A 1 93 ? 22.721 10.943 14.469 1.00 92.75 93 LEU A O 1
ATOM 763 N N . THR A 1 94 ? 23.111 9.344 15.990 1.00 93.19 94 THR A N 1
ATOM 764 C CA . THR A 1 94 ? 23.083 8.229 15.046 1.00 93.19 94 THR A CA 1
ATOM 765 C C . THR A 1 94 ? 21.824 7.404 15.271 1.00 93.19 94 THR A C 1
ATOM 767 O O . THR A 1 94 ? 21.405 7.165 16.405 1.00 93.19 94 THR A O 1
ATOM 770 N N . THR A 1 95 ? 21.183 6.984 14.183 1.00 94.88 95 THR A N 1
ATOM 771 C CA . THR A 1 95 ? 19.985 6.144 14.220 1.00 94.88 95 THR A CA 1
ATOM 772 C C . THR A 1 95 ? 20.325 4.762 13.683 1.00 94.88 95 THR A C 1
ATOM 774 O O . THR A 1 95 ? 20.987 4.618 12.656 1.00 94.88 95 THR A O 1
ATOM 777 N N . LYS A 1 96 ? 19.888 3.722 14.391 1.00 95.00 96 LYS A N 1
ATOM 778 C CA . LYS A 1 96 ? 19.998 2.336 13.933 1.00 95.00 96 LYS A CA 1
ATOM 779 C C . LYS A 1 96 ? 18.591 1.762 13.777 1.00 95.00 96 LYS A C 1
ATOM 781 O O . LYS A 1 96 ? 17.845 1.778 14.758 1.00 95.00 96 LYS A O 1
ATOM 786 N N . PRO A 1 97 ? 18.206 1.279 12.584 1.00 95.06 97 PRO A N 1
ATOM 787 C CA . PRO A 1 97 ? 16.908 0.653 12.401 1.00 95.06 97 PRO A CA 1
ATOM 788 C C . PRO A 1 97 ? 16.845 -0.657 13.190 1.00 95.06 97 PRO A C 1
ATOM 790 O O . PRO A 1 97 ? 17.826 -1.401 13.271 1.00 95.06 97 PRO A O 1
ATOM 793 N N . ILE A 1 98 ? 15.681 -0.929 13.765 1.00 95.75 98 ILE A N 1
ATOM 794 C CA . ILE A 1 98 ? 15.349 -2.207 14.400 1.00 95.75 98 ILE A CA 1
ATOM 795 C C . ILE A 1 98 ? 14.127 -2.809 13.712 1.00 95.75 98 ILE A C 1
ATOM 797 O O . ILE A 1 98 ? 13.409 -2.108 12.998 1.00 95.75 98 ILE A O 1
ATOM 801 N N . ASN A 1 99 ? 13.886 -4.103 13.931 1.00 96.25 99 ASN A N 1
ATOM 802 C CA . ASN A 1 99 ? 12.718 -4.771 13.366 1.00 96.25 99 ASN A CA 1
ATOM 803 C C . ASN A 1 99 ? 11.435 -4.043 13.791 1.00 96.25 99 ASN A C 1
ATOM 805 O O . ASN A 1 99 ? 11.166 -3.858 14.984 1.00 96.25 99 ASN A O 1
ATOM 809 N N . GLY A 1 100 ? 10.676 -3.624 12.786 1.00 95.44 100 GLY A N 1
ATOM 810 C CA . GLY A 1 100 ? 9.331 -3.100 12.928 1.00 95.44 100 GLY A CA 1
ATOM 811 C C . GLY A 1 100 ? 8.287 -4.148 12.566 1.00 95.44 100 GLY A C 1
ATOM 812 O O . GLY A 1 100 ? 8.627 -5.273 12.196 1.00 95.44 100 GLY A O 1
ATOM 813 N N . ALA A 1 101 ? 7.024 -3.759 12.677 1.00 96.12 101 ALA A N 1
ATOM 814 C CA . ALA A 1 101 ? 5.901 -4.553 12.208 1.00 96.12 101 ALA A CA 1
ATOM 815 C C . ALA A 1 101 ? 4.720 -3.660 11.814 1.00 96.12 101 ALA A C 1
ATOM 817 O O . ALA A 1 101 ? 4.512 -2.602 12.413 1.00 96.12 101 ALA A O 1
ATOM 818 N N . ILE A 1 102 ? 3.936 -4.119 10.841 1.00 97.56 102 ILE A N 1
ATOM 819 C CA . ILE A 1 102 ? 2.587 -3.611 10.570 1.00 97.56 102 ILE A CA 1
ATOM 820 C C . ILE A 1 102 ? 1.610 -4.407 11.438 1.00 97.56 102 ILE A C 1
ATOM 822 O O . ILE A 1 102 ? 1.615 -5.642 11.398 1.00 97.56 102 ILE A O 1
ATOM 826 N N . PHE A 1 103 ? 0.753 -3.713 12.187 1.00 97.19 103 PHE A N 1
ATOM 827 C CA . PHE A 1 103 ? -0.313 -4.335 12.972 1.00 97.19 103 PHE A CA 1
ATOM 828 C C . PHE A 1 103 ? -1.629 -4.264 12.202 1.00 97.19 103 PHE A C 1
ATOM 830 O O . PHE A 1 103 ? -2.117 -3.174 11.911 1.00 97.19 103 PHE A O 1
ATOM 837 N N . ILE A 1 104 ? -2.210 -5.423 11.881 1.00 97.81 104 ILE A N 1
ATOM 838 C CA . ILE A 1 104 ? -3.519 -5.518 11.226 1.00 97.81 104 ILE A CA 1
ATOM 839 C C . ILE A 1 104 ? -4.460 -6.310 12.130 1.00 97.81 104 ILE A C 1
ATOM 841 O O . ILE A 1 104 ? -4.261 -7.506 12.343 1.00 97.81 104 ILE A O 1
ATOM 845 N N . PHE A 1 105 ? -5.480 -5.649 12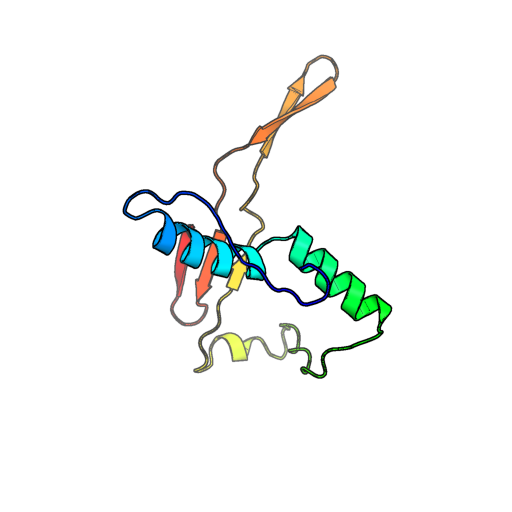.667 1.00 97.19 105 PHE A N 1
ATOM 846 C CA . PHE A 1 105 ? -6.328 -6.189 13.728 1.00 97.19 105 PHE A CA 1
ATOM 847 C C . PHE A 1 105 ? -7.813 -6.141 13.363 1.00 97.19 105 PHE A C 1
ATOM 849 O O . PHE A 1 105 ? -8.310 -5.119 12.892 1.00 97.19 105 PHE A O 1
ATOM 856 N N . ASN A 1 106 ? -8.535 -7.234 13.611 1.00 96.69 106 ASN A N 1
ATOM 857 C CA . ASN A 1 106 ? -9.991 -7.280 13.501 1.00 96.69 106 ASN A CA 1
ATOM 858 C C . ASN A 1 106 ? -10.629 -7.057 14.886 1.00 96.69 106 ASN A C 1
ATOM 860 O O . ASN A 1 106 ? -10.500 -7.932 15.748 1.00 96.69 106 ASN A O 1
ATOM 864 N N . PRO A 1 107 ? -11.364 -5.950 15.108 1.00 95.31 107 PRO A N 1
ATOM 865 C CA . PRO A 1 107 ? -11.935 -5.628 16.415 1.00 95.31 107 PRO A CA 1
ATOM 866 C C . PRO A 1 107 ? -13.053 -6.574 16.851 1.00 95.31 107 PRO A C 1
ATOM 868 O O . PRO A 1 107 ? -13.290 -6.725 18.045 1.00 95.31 107 PRO A O 1
ATOM 871 N N . ARG A 1 108 ? -13.726 -7.239 15.908 1.00 95.00 108 ARG A N 1
ATOM 872 C CA . ARG A 1 108 ? -14.822 -8.162 16.206 1.00 95.00 108 ARG A CA 1
ATOM 873 C C . ARG A 1 108 ? -14.326 -9.547 16.605 1.00 95.00 108 ARG A C 1
ATOM 875 O O . ARG A 1 108 ? -14.883 -10.154 17.512 1.00 95.00 108 ARG A O 1
ATOM 882 N N . THR A 1 109 ? -13.326 -10.074 15.901 1.00 95.50 109 THR A N 1
ATOM 883 C CA . THR A 1 109 ? -12.842 -11.452 16.115 1.00 95.50 109 THR A CA 1
ATOM 884 C C . THR A 1 109 ? -11.601 -11.529 16.993 1.00 95.50 109 THR A C 1
ATOM 886 O O . THR A 1 109 ? -11.257 -12.610 17.463 1.00 95.50 109 THR A O 1
ATOM 889 N N . GLY A 1 110 ? -10.900 -10.411 17.190 1.00 94.94 110 GLY A N 1
ATOM 890 C CA . GLY A 1 110 ? -9.613 -10.377 17.877 1.00 94.94 110 GLY A CA 1
ATOM 891 C C . GLY A 1 110 ? -8.440 -10.896 17.037 1.00 94.94 110 GLY A C 1
ATOM 892 O O . GLY A 1 110 ? -7.324 -10.991 17.544 1.00 94.94 110 GLY A O 1
ATOM 893 N N . GLN A 1 111 ? -8.660 -11.249 15.764 1.00 97.31 111 GLN A N 1
ATOM 894 C CA . GLN A 1 111 ? -7.603 -11.753 14.889 1.00 97.31 111 GLN A CA 1
ATOM 895 C C . GLN A 1 111 ? -6.544 -10.675 14.635 1.00 97.31 111 GLN A C 1
ATOM 897 O O . GLN A 1 111 ? -6.872 -9.561 14.224 1.00 97.31 111 GLN A O 1
ATOM 902 N N . LEU A 1 112 ? -5.275 -11.043 14.824 1.00 96.62 112 LEU A N 1
ATOM 903 C CA . LEU A 1 112 ? -4.119 -10.188 14.583 1.00 96.62 112 LEU A CA 1
ATOM 904 C C . LEU A 1 112 ? -3.226 -10.788 13.493 1.00 96.62 112 LEU A C 1
ATOM 906 O O . LEU A 1 112 ? -2.786 -11.933 13.604 1.00 96.62 112 LEU A O 1
ATOM 910 N N . PHE A 1 113 ? -2.905 -9.986 12.481 1.00 97.19 113 PHE A N 1
ATOM 911 C CA . PHE A 1 113 ? -1.811 -10.246 11.553 1.00 97.19 113 PHE A CA 1
ATOM 912 C C . PHE A 1 113 ? -0.665 -9.280 11.844 1.00 97.19 113 PHE A C 1
ATOM 914 O O . PHE A 1 113 ? -0.859 -8.065 11.881 1.00 97.19 113 PHE A O 1
ATOM 921 N N . LEU A 1 114 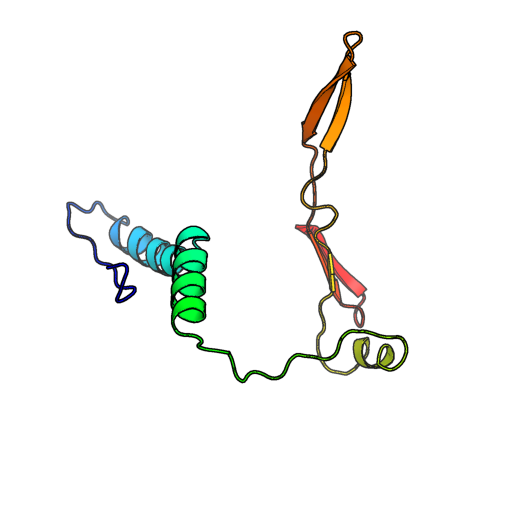? 0.529 -9.842 12.031 1.00 96.00 114 LEU A N 1
ATOM 922 C CA . LEU A 1 114 ? 1.767 -9.100 12.236 1.00 96.00 114 LEU A CA 1
ATOM 923 C C . LEU A 1 114 ? 2.679 -9.347 11.033 1.00 96.00 114 LEU A C 1
ATOM 925 O O . LEU A 1 114 ? 3.005 -10.504 10.746 1.00 96.00 114 LEU A O 1
ATOM 929 N N . LYS A 1 115 ? 3.045 -8.285 10.311 1.00 92.88 115 LYS A N 1
ATOM 930 C CA . LYS A 1 115 ? 3.874 -8.378 9.101 1.00 92.88 115 LYS A CA 1
ATOM 931 C C . LYS A 1 115 ? 5.160 -7.581 9.201 1.00 92.88 115 LYS A C 1
ATOM 933 O O . LYS A 1 115 ? 5.089 -6.434 9.687 1.00 92.88 115 LYS A O 1
#

Organism: NCBI:txid3147026

InterPro domains:
  IPR012337 Ribonuclease H-like superfamily [SSF53098] (58-115)
  IPR021983 PRP8 domain IV core [PF12134] (55-115)
  IPR027652 Pre-mRNA-processing-splicing factor 8 [PTHR11140] (1-115)
  IPR043172 Prp8 RNase domain IV, palm region [G3DSA:3.30.420.230] (56-115)

Foldseek 3Di:
DLVVLDDDDDDDDDPPRVVVVVVVSVCCSPPPVVSVVSVVVVCVVVVPDDPDDDDDDDDPVCVVVLQDPDWDKDKDCPFCWDWDWDADPVGDIDTDTDHGWIWIARPNPRDIDTD